Protein AF-A0A847TIM7-F1 (afdb_monomer)

Radius of gyration: 16.47 Å; Cα contacts (8 Å, |Δi|>4): 38; chains: 1; bounding box: 31×32×45 Å

pLDDT: mean 72.3, std 13.11, range [36.28, 93.0]

Foldseek 3Di:
DDDDPPPPDPPVCVVVVNPDDPVVLLVVLLVCVVVVVPVVSCVSPVCNVVVNVVVVVVVVVVVVVVVVVVVVD

Solvent-accessible surface area (backbone atoms only — not comparable to full-atom values): 4378 Å² total; per-residue (Å²): 137,82,86,59,97,78,66,81,67,88,47,61,51,64,77,69,68,46,91,78,57,81,59,62,60,49,52,51,15,39,50,31,41,76,70,70,35,52,69,60,9,47,73,72,33,73,58,23,67,57,51,49,52,53,49,51,53,49,51,52,52,51,49,50,52,51,52,54,56,61,71,74,109

Structure (mmCIF, N/CA/C/O backbone):
data_AF-A0A847TIM7-F1
#
_entry.id   AF-A0A847TIM7-F1
#
loop_
_atom_site.group_PDB
_atom_site.id
_atom_site.type_symbol
_atom_site.label_atom_id
_atom_site.label_alt_id
_atom_site.label_comp_id
_atom_site.label_asym_id
_atom_site.label_entity_id
_atom_site.label_seq_id
_atom_site.pdbx_PDB_ins_code
_atom_site.Cartn_x
_atom_site.Cartn_y
_atom_site.Cartn_z
_atom_site.occupancy
_atom_site.B_iso_or_equiv
_atom_site.auth_seq_id
_atom_site.auth_comp_id
_atom_site.auth_asym_id
_atom_site.auth_atom_id
_atom_site.pdbx_PDB_model_num
ATOM 1 N N . MET A 1 1 ? -10.339 -13.557 -17.589 1.00 42.03 1 MET A N 1
ATOM 2 C CA . MET A 1 1 ? -10.242 -12.419 -18.527 1.00 42.03 1 MET A CA 1
ATOM 3 C C . MET A 1 1 ? -8.926 -12.555 -19.286 1.00 42.03 1 MET A C 1
ATOM 5 O O . MET A 1 1 ? -7.885 -12.527 -18.647 1.00 42.03 1 MET A O 1
ATOM 9 N N . LYS A 1 2 ? -8.946 -12.812 -20.599 1.00 36.28 2 LYS A N 1
ATOM 10 C CA . LYS A 1 2 ? -7.725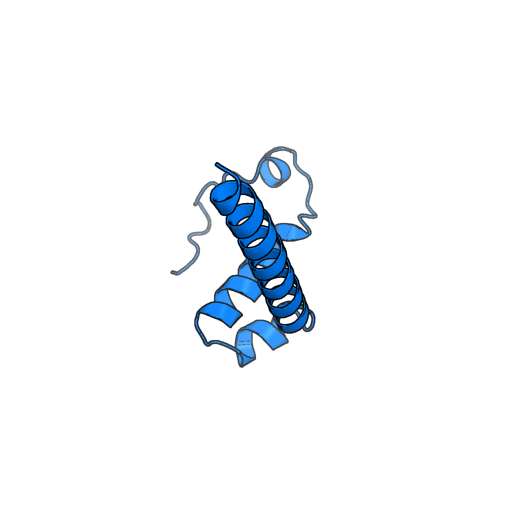 -12.813 -21.430 1.00 36.28 2 LYS A CA 1
ATOM 11 C C . LYS A 1 2 ? -7.444 -11.355 -21.813 1.00 36.28 2 LYS A C 1
ATOM 13 O O . LYS A 1 2 ? -8.379 -10.726 -22.307 1.00 36.28 2 LYS A O 1
ATOM 18 N N . PRO A 1 3 ? -6.249 -10.791 -21.573 1.00 48.78 3 PRO A N 1
ATOM 19 C CA . PRO A 1 3 ? -5.985 -9.427 -21.993 1.00 48.78 3 PRO A CA 1
ATOM 20 C C . PRO A 1 3 ? -5.810 -9.439 -23.515 1.00 48.78 3 PRO A C 1
ATOM 22 O O . PRO A 1 3 ? -4.909 -10.089 -24.044 1.00 48.78 3 PRO A O 1
ATOM 25 N N . ASP A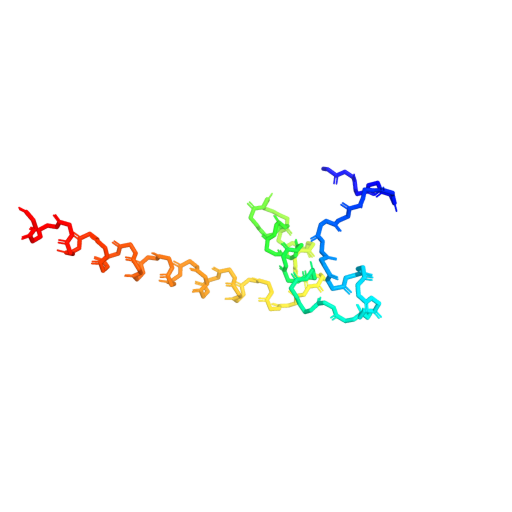 1 4 ? -6.732 -8.786 -24.216 1.00 43.72 4 ASP A N 1
ATOM 26 C CA . ASP A 1 4 ? -6.641 -8.549 -25.652 1.00 43.72 4 ASP A CA 1
ATOM 27 C C . ASP A 1 4 ? -5.510 -7.535 -25.922 1.00 43.72 4 ASP A C 1
ATOM 29 O O . ASP A 1 4 ? -5.436 -6.509 -25.238 1.00 43.72 4 ASP A O 1
ATOM 33 N N . PRO A 1 5 ? -4.609 -7.782 -26.889 1.00 55.16 5 PRO A N 1
ATOM 34 C CA . PRO A 1 5 ? -3.444 -6.931 -27.138 1.00 55.16 5 PRO A CA 1
ATOM 35 C C . PRO A 1 5 ? -3.797 -5.501 -27.589 1.00 55.16 5 PRO A C 1
ATOM 37 O O . PRO A 1 5 ? -2.900 -4.658 -27.651 1.00 55.16 5 PRO A O 1
ATOM 40 N N . LYS A 1 6 ? -5.073 -5.213 -27.892 1.00 49.84 6 LYS A N 1
ATOM 41 C CA . LYS A 1 6 ? -5.569 -3.916 -28.368 1.00 49.84 6 LYS A CA 1
ATOM 42 C C . LYS A 1 6 ? -6.584 -3.253 -27.436 1.00 49.84 6 LYS A C 1
ATOM 44 O O . LYS A 1 6 ? -7.165 -2.240 -27.819 1.00 49.84 6 LYS A O 1
ATOM 49 N N . SER A 1 7 ? -6.794 -3.749 -26.214 1.00 49.03 7 SER A N 1
ATOM 50 C CA . SER A 1 7 ? -7.548 -2.964 -25.235 1.00 49.03 7 SER A CA 1
ATOM 51 C C . SER A 1 7 ? -6.696 -1.759 -24.838 1.00 49.03 7 SER A C 1
ATOM 53 O O . SER A 1 7 ? -5.679 -1.927 -24.157 1.00 49.03 7 SER A O 1
ATOM 55 N N . GLU A 1 8 ? -7.071 -0.562 -25.295 1.00 47.78 8 GLU A N 1
ATOM 56 C CA . GLU A 1 8 ? -6.486 0.695 -24.837 1.00 47.78 8 GLU A CA 1
ATOM 57 C C . GLU A 1 8 ? -6.633 0.769 -23.318 1.00 47.78 8 GLU A C 1
ATOM 59 O O . GLU A 1 8 ? -7.675 1.143 -22.778 1.00 47.78 8 GLU A O 1
ATOM 64 N N . SER A 1 9 ? -5.594 0.355 -22.593 1.00 57.94 9 SER A N 1
ATOM 65 C CA . SER A 1 9 ? -5.554 0.590 -21.166 1.00 57.94 9 SER A CA 1
ATOM 66 C C . SER A 1 9 ? -5.562 2.105 -20.991 1.00 57.94 9 SER A C 1
ATOM 68 O O . SER A 1 9 ? -4.673 2.794 -21.492 1.00 57.94 9 SER A O 1
ATOM 70 N N . LEU A 1 10 ? -6.541 2.635 -20.249 1.00 59.75 10 LEU A N 1
ATOM 71 C CA . LEU A 1 10 ? -6.631 4.050 -19.840 1.00 59.75 10 LEU A CA 1
ATOM 72 C C . LEU A 1 10 ? -5.440 4.494 -18.958 1.00 59.75 10 LEU A C 1
ATOM 74 O O . LEU A 1 10 ? -5.488 5.498 -18.253 1.00 59.75 10 LEU A O 1
ATOM 78 N N . CYS A 1 11 ? -4.348 3.736 -18.976 1.00 67.50 11 CYS A N 1
ATOM 79 C CA . CYS A 1 11 ? -3.090 4.051 -18.354 1.00 67.50 11 CYS A CA 1
ATOM 80 C C . CYS A 1 11 ? -2.437 5.192 -19.140 1.00 67.50 11 CYS A C 1
ATOM 82 O O . CYS A 1 11 ? -1.723 4.978 -20.122 1.00 67.50 11 CYS A O 1
ATOM 84 N N . LEU A 1 12 ? -2.683 6.419 -18.678 1.00 69.56 12 LEU A N 1
ATOM 85 C CA . LEU A 1 12 ? -2.089 7.646 -19.210 1.00 69.56 12 LEU A CA 1
ATOM 86 C C . LEU A 1 12 ? -0.558 7.544 -19.336 1.00 69.56 12 LEU A C 1
ATOM 88 O O . LEU A 1 12 ? 0.003 8.077 -20.284 1.00 69.56 12 LEU A O 1
ATOM 92 N N . LEU A 1 13 ? 0.110 6.778 -18.461 1.00 68.94 13 LEU A N 1
ATOM 93 C CA . LEU A 1 13 ? 1.558 6.531 -18.519 1.00 68.94 13 LEU A CA 1
ATOM 94 C C . LEU A 1 13 ? 1.991 5.781 -19.790 1.00 68.94 13 LEU A C 1
ATOM 96 O O . LEU A 1 13 ? 3.017 6.119 -20.374 1.00 68.94 13 LEU A O 1
ATOM 100 N N . LYS A 1 14 ? 1.201 4.799 -20.250 1.00 66.31 14 LYS A N 1
ATOM 101 C CA . LYS A 1 14 ? 1.489 4.049 -21.484 1.00 66.31 14 LYS A CA 1
ATOM 102 C C . LYS A 1 14 ? 1.288 4.927 -22.720 1.00 66.31 14 LYS A C 1
ATOM 104 O O . LYS A 1 14 ? 2.036 4.804 -23.684 1.00 66.31 14 LYS A O 1
ATOM 109 N N . ARG A 1 15 ? 0.319 5.851 -22.668 1.00 68.56 15 ARG A N 1
ATOM 110 C CA . ARG A 1 15 ? 0.096 6.867 -23.713 1.00 68.56 15 ARG A CA 1
ATOM 111 C C . ARG A 1 15 ? 1.167 7.964 -23.702 1.00 68.56 15 ARG A C 1
ATOM 113 O O . ARG A 1 15 ? 1.515 8.464 -24.761 1.00 68.56 15 ARG A O 1
ATOM 120 N N . ALA A 1 16 ? 1.725 8.284 -22.535 1.00 74.50 16 ALA A N 1
ATOM 121 C CA . ALA A 1 16 ? 2.839 9.219 -22.363 1.00 74.50 16 ALA A CA 1
ATOM 122 C C . ALA A 1 16 ? 4.215 8.621 -22.729 1.00 74.50 16 ALA A C 1
ATOM 124 O O . ALA A 1 16 ? 5.233 9.283 -22.554 1.00 74.50 16 ALA A O 1
ATOM 125 N N . GLY A 1 17 ? 4.265 7.375 -23.217 1.00 68.75 17 GLY A N 1
ATOM 126 C CA . GLY A 1 17 ? 5.506 6.727 -23.647 1.00 68.75 17 GLY A CA 1
ATOM 127 C C . GLY A 1 17 ? 6.433 6.311 -22.504 1.00 68.75 17 GLY A C 1
ATOM 128 O O . GLY A 1 17 ? 7.595 6.005 -22.754 1.00 68.75 17 GLY A O 1
ATOM 129 N N . ILE A 1 18 ? 5.947 6.276 -21.257 1.00 67.50 18 ILE A N 1
ATOM 130 C CA . ILE A 1 18 ? 6.737 5.826 -20.108 1.00 67.50 18 ILE A CA 1
ATOM 131 C C . ILE A 1 18 ? 6.680 4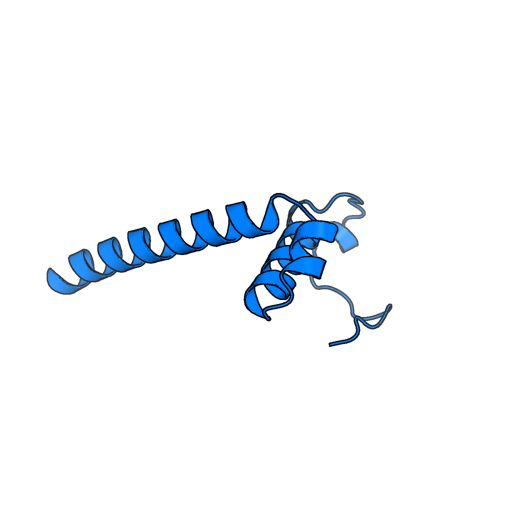.289 -20.062 1.00 67.50 18 ILE A C 1
ATOM 133 O O . ILE A 1 18 ? 5.614 3.729 -19.787 1.00 67.50 18 ILE A O 1
ATOM 137 N N . PRO A 1 19 ? 7.799 3.574 -20.305 1.00 64.94 19 PRO A N 1
ATOM 138 C CA . PRO A 1 19 ? 7.806 2.108 -20.373 1.00 64.94 19 PRO A CA 1
ATOM 139 C C . PRO A 1 19 ? 7.652 1.445 -18.997 1.00 64.94 19 PRO A C 1
ATOM 141 O O . PRO A 1 19 ? 7.367 0.254 -18.901 1.00 64.94 19 PRO A O 1
ATOM 144 N N . PHE A 1 20 ? 7.831 2.213 -17.922 1.00 61.84 20 PHE A N 1
ATOM 145 C CA . PHE A 1 20 ? 7.804 1.736 -16.549 1.00 61.84 20 PHE A CA 1
ATOM 146 C C . PHE A 1 20 ? 6.527 2.197 -15.835 1.00 61.84 20 PHE A C 1
ATOM 148 O O . PHE A 1 20 ? 6.388 3.363 -15.470 1.00 61.84 20 PHE A O 1
ATOM 155 N N . CYS A 1 21 ? 5.589 1.272 -15.611 1.00 65.94 21 CYS A N 1
ATOM 156 C CA . CYS A 1 21 ? 4.421 1.509 -14.764 1.00 65.94 21 CYS A CA 1
ATOM 157 C C . CYS A 1 21 ? 4.503 0.610 -13.520 1.00 65.94 21 CYS A C 1
ATOM 159 O O . CYS A 1 21 ? 4.155 -0.572 -13.609 1.00 65.94 21 CYS A O 1
ATOM 161 N N . PRO A 1 22 ? 4.922 1.144 -12.357 1.00 64.38 22 PRO A N 1
ATOM 162 C CA . PRO A 1 22 ? 5.112 0.336 -11.150 1.00 64.38 22 PRO A CA 1
ATOM 163 C C . PRO A 1 22 ? 3.794 -0.282 -10.656 1.00 64.38 22 PRO A C 1
ATOM 165 O O . PRO A 1 22 ? 3.785 -1.360 -10.070 1.00 64.38 22 PRO A O 1
ATOM 168 N N . GLY A 1 23 ? 2.661 0.367 -10.948 1.00 63.56 23 GLY A N 1
ATOM 169 C CA . GLY A 1 23 ? 1.329 -0.093 -10.557 1.00 63.56 23 GLY A CA 1
ATOM 170 C C . GLY A 1 23 ? 0.709 -1.147 -11.479 1.00 63.56 23 GLY A C 1
ATOM 171 O O . GLY A 1 23 ? -0.132 -1.915 -11.021 1.00 63.56 23 GLY A O 1
ATOM 172 N N . CYS A 1 24 ? 1.113 -1.233 -12.753 1.00 67.81 24 CYS A N 1
ATOM 173 C CA . CYS A 1 24 ? 0.489 -2.171 -13.692 1.00 67.81 24 CYS A CA 1
ATOM 174 C C . CYS A 1 24 ? 0.796 -3.626 -13.299 1.00 67.81 24 CYS A C 1
ATOM 176 O O . CYS A 1 24 ? -0.116 -4.444 -13.230 1.00 67.81 24 CYS A O 1
ATOM 178 N N . GLY A 1 25 ? 2.048 -3.938 -12.940 1.00 66.44 25 GLY A N 1
ATOM 179 C CA . GLY A 1 25 ? 2.438 -5.275 -12.470 1.00 66.44 25 GLY A CA 1
ATOM 180 C C . GLY A 1 25 ? 1.886 -5.620 -11.082 1.00 66.44 25 GLY A C 1
ATOM 181 O O . GLY A 1 25 ? 1.367 -6.716 -10.875 1.00 66.44 25 GLY A O 1
ATOM 182 N N . LEU A 1 26 ? 1.916 -4.662 -10.149 1.00 69.69 26 LEU A N 1
ATOM 183 C CA . LEU A 1 26 ? 1.377 -4.842 -8.796 1.00 69.69 26 LEU A CA 1
ATOM 184 C C . LEU A 1 26 ? -0.138 -5.075 -8.798 1.00 69.69 26 LEU A C 1
ATOM 186 O O . LEU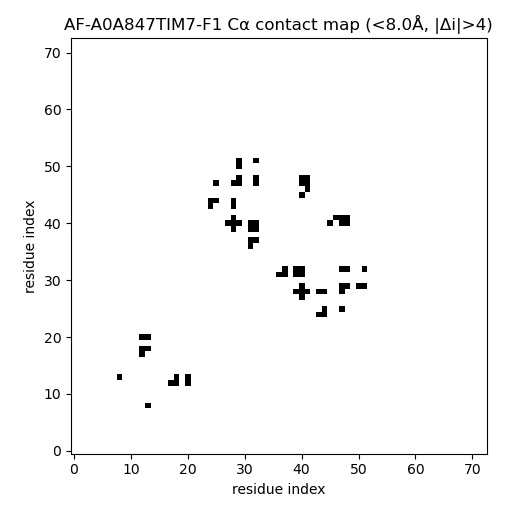 A 1 26 ? -0.620 -5.952 -8.084 1.00 69.69 26 LEU A O 1
ATOM 190 N N . GLY A 1 27 ? -0.882 -4.347 -9.636 1.00 70.81 27 GLY A N 1
ATOM 191 C CA . GLY A 1 27 ? -2.326 -4.519 -9.788 1.00 70.81 27 GLY A CA 1
ATOM 192 C C . GLY A 1 27 ? -2.707 -5.901 -10.320 1.00 70.81 27 GLY A C 1
ATOM 193 O O . GLY A 1 27 ? -3.629 -6.522 -9.797 1.00 70.81 27 GLY A O 1
ATOM 194 N N . HIS A 1 28 ? -1.959 -6.429 -11.294 1.00 69.44 28 HIS A N 1
ATOM 195 C CA . HIS A 1 28 ? -2.176 -7.792 -11.790 1.00 69.44 28 HIS A CA 1
ATOM 196 C C . HIS A 1 28 ? -1.872 -8.839 -10.714 1.00 69.44 28 HIS A C 1
ATOM 198 O O . HIS A 1 28 ? -2.643 -9.777 -10.534 1.00 69.44 28 HIS A O 1
ATOM 204 N N . GLY A 1 29 ? -0.797 -8.652 -9.947 1.00 72.81 29 GLY A N 1
ATOM 205 C CA . GLY A 1 29 ? -0.457 -9.545 -8.842 1.00 72.81 29 GLY A CA 1
ATOM 206 C C . GLY A 1 29 ? -1.507 -9.560 -7.721 1.00 72.81 29 GLY A C 1
ATOM 207 O O . GLY A 1 29 ? -1.891 -10.632 -7.256 1.00 72.81 29 GLY A O 1
ATOM 208 N N . ILE A 1 30 ? -2.048 -8.393 -7.343 1.00 75.69 30 ILE A N 1
ATOM 209 C CA . ILE A 1 30 ? -3.187 -8.281 -6.411 1.00 75.69 30 ILE A CA 1
ATOM 210 C C . ILE A 1 30 ? -4.427 -8.975 -6.989 1.00 75.69 30 ILE A C 1
ATOM 212 O O . ILE A 1 30 ? -5.105 -9.710 -6.277 1.00 75.69 30 ILE A O 1
ATOM 216 N N . HIS A 1 31 ? -4.718 -8.774 -8.277 1.00 77.19 31 HIS A N 1
ATOM 217 C CA . HIS A 1 31 ? -5.857 -9.400 -8.946 1.00 77.19 31 HIS A CA 1
ATOM 218 C C . HIS A 1 31 ? -5.771 -10.930 -8.904 1.00 77.19 31 HIS A C 1
ATOM 220 O O . HIS A 1 31 ? -6.740 -11.573 -8.502 1.00 77.19 31 HIS A O 1
ATOM 226 N N . TYR A 1 32 ? -4.614 -11.511 -9.242 1.00 75.94 32 TYR A N 1
ATOM 227 C CA . TYR A 1 32 ? -4.389 -12.956 -9.148 1.00 75.94 32 TYR A CA 1
ATOM 228 C C . TYR A 1 32 ? -4.509 -13.466 -7.712 1.00 75.94 32 TYR A C 1
ATOM 230 O O . TYR A 1 32 ? -5.143 -14.494 -7.478 1.00 75.94 32 TYR A O 1
ATOM 238 N N . PHE A 1 33 ? -3.964 -12.727 -6.745 1.00 79.31 33 PHE A N 1
ATOM 239 C CA . PHE A 1 33 ? -4.052 -13.081 -5.332 1.00 79.31 33 PHE A CA 1
ATOM 240 C C . PHE A 1 33 ? -5.505 -13.097 -4.833 1.00 79.31 33 PHE A C 1
ATOM 242 O O . PHE A 1 33 ? -5.940 -14.075 -4.232 1.00 79.31 33 PHE A O 1
ATOM 249 N N . LEU A 1 34 ? -6.287 -12.061 -5.152 1.00 78.06 34 LEU A N 1
ATOM 250 C CA . LEU A 1 34 ? -7.701 -11.962 -4.773 1.00 78.06 34 LEU A CA 1
ATOM 251 C C . LEU A 1 34 ? -8.592 -12.994 -5.482 1.00 78.06 34 LEU A C 1
ATOM 253 O O . LEU A 1 34 ? -9.605 -13.400 -4.925 1.00 78.06 34 LEU A O 1
ATOM 257 N N . HIS A 1 35 ? -8.211 -13.458 -6.676 1.00 83.69 35 HIS A N 1
ATOM 258 C CA . HIS A 1 35 ? -8.906 -14.542 -7.385 1.00 83.69 35 HIS A CA 1
ATOM 259 C C . HIS A 1 35 ? -8.510 -15.944 -6.891 1.00 83.69 35 HIS A C 1
ATOM 261 O O . HIS A 1 35 ? -8.913 -16.941 -7.487 1.00 83.69 35 HIS A O 1
ATOM 267 N N . GLY A 1 36 ? -7.711 -16.045 -5.823 1.00 78.50 36 GLY A N 1
ATOM 268 C CA . GLY A 1 36 ? -7.270 -17.323 -5.267 1.00 78.50 36 GLY A CA 1
ATOM 269 C C . GLY A 1 36 ? -6.180 -18.017 -6.092 1.00 78.50 36 GLY A C 1
ATOM 270 O O . GLY A 1 36 ? -5.908 -19.198 -5.890 1.00 78.50 36 GLY A O 1
ATOM 271 N N . GLN A 1 37 ? -5.529 -17.302 -7.013 1.00 78.38 37 GLN A N 1
ATOM 272 C CA . GLN A 1 37 ? -4.411 -17.802 -7.816 1.00 78.38 37 GLN A CA 1
ATOM 273 C C . GLN A 1 37 ? -3.074 -17.462 -7.144 1.00 78.38 37 GLN A C 1
ATOM 275 O O . GLN A 1 37 ? -2.224 -16.763 -7.697 1.00 78.38 37 GLN A O 1
ATOM 280 N N . TRP A 1 38 ? -2.888 -17.971 -5.926 1.00 71.00 38 TRP A N 1
ATOM 281 C CA . TRP A 1 38 ? -1.734 -17.695 -5.060 1.00 71.00 38 TRP A CA 1
ATOM 282 C C . TRP A 1 38 ? -0.391 -18.021 -5.733 1.00 71.00 38 TRP A C 1
ATOM 284 O O . TRP A 1 38 ? 0.542 -17.225 -5.659 1.00 71.00 38 TRP A O 1
ATOM 294 N N . ASN A 1 39 ? -0.315 -19.140 -6.463 1.00 70.69 39 ASN A N 1
ATOM 295 C CA . ASN A 1 39 ? 0.892 -19.540 -7.197 1.00 70.69 39 ASN A CA 1
ATOM 296 C C . ASN A 1 39 ? 1.255 -18.543 -8.309 1.00 70.69 39 ASN A C 1
ATOM 298 O O . ASN A 1 39 ? 2.418 -18.170 -8.442 1.00 70.69 39 ASN A O 1
ATOM 302 N N . ALA A 1 40 ? 0.267 -18.072 -9.076 1.00 67.25 40 ALA A N 1
ATOM 303 C CA . ALA A 1 40 ? 0.490 -17.082 -10.129 1.00 67.25 40 ALA A CA 1
ATOM 304 C C . ALA A 1 40 ? 0.873 -15.714 -9.538 1.00 67.25 40 ALA A C 1
ATOM 306 O O . ALA A 1 40 ? 1.765 -15.046 -10.053 1.00 67.25 40 ALA A O 1
ATOM 307 N N . ALA A 1 41 ? 0.257 -15.322 -8.418 1.00 63.59 41 ALA A N 1
ATOM 308 C CA . ALA A 1 41 ? 0.579 -14.079 -7.720 1.00 63.59 41 ALA A CA 1
ATOM 309 C C . ALA A 1 41 ? 2.038 -14.047 -7.229 1.00 63.59 41 ALA A C 1
ATOM 311 O O . ALA A 1 41 ? 2.734 -13.061 -7.459 1.00 63.59 41 ALA A O 1
ATOM 312 N N . ILE A 1 42 ? 2.520 -15.137 -6.620 1.00 68.56 42 ILE A N 1
ATOM 313 C CA . ILE A 1 42 ? 3.902 -15.247 -6.124 1.00 68.56 42 ILE A CA 1
ATOM 314 C C . ILE A 1 42 ? 4.909 -15.316 -7.283 1.00 68.56 42 ILE A C 1
ATOM 316 O O . ILE A 1 42 ? 5.970 -14.700 -7.192 1.00 68.56 42 ILE A O 1
ATOM 320 N N . GLN A 1 43 ? 4.578 -16.005 -8.385 1.00 67.94 43 GLN A N 1
ATOM 321 C CA . GLN A 1 43 ? 5.449 -16.075 -9.568 1.00 67.94 43 GLN A CA 1
ATOM 322 C C . GLN A 1 43 ? 5.568 -14.745 -10.320 1.00 67.94 43 GLN A C 1
ATOM 324 O O . GLN A 1 43 ? 6.632 -14.443 -10.854 1.00 67.94 43 GLN A O 1
ATOM 329 N N . HIS A 1 44 ? 4.505 -13.939 -10.358 1.00 65.56 44 HIS A N 1
ATOM 330 C CA . HIS A 1 44 ? 4.561 -12.614 -10.973 1.00 65.56 44 HIS A CA 1
ATOM 331 C C . HIS A 1 44 ? 5.284 -11.595 -10.091 1.00 65.56 44 HIS A C 1
ATOM 333 O O . HIS A 1 44 ? 6.096 -10.814 -10.592 1.00 65.56 44 HIS A O 1
ATOM 339 N N . HIS A 1 45 ? 4.996 -11.574 -8.788 1.00 67.19 45 HIS A N 1
ATOM 340 C CA . HIS A 1 45 ? 5.679 -10.682 -7.865 1.00 67.19 45 HIS A CA 1
ATOM 341 C C . HIS A 1 45 ? 5.588 -11.196 -6.425 1.00 67.19 45 HIS A C 1
ATOM 343 O O . HIS A 1 45 ? 4.522 -11.194 -5.814 1.00 67.19 45 HIS A O 1
ATOM 349 N N . TRP A 1 46 ? 6.730 -11.547 -5.832 1.00 72.19 46 TRP A N 1
ATOM 350 C CA 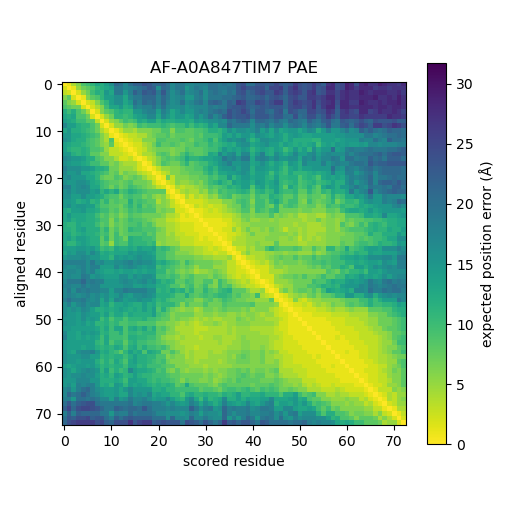. TRP A 1 46 ? 6.821 -11.979 -4.430 1.00 72.19 46 TRP A CA 1
ATOM 351 C C . TRP A 1 46 ? 6.160 -10.994 -3.444 1.00 72.19 46 TRP A C 1
ATOM 353 O O . TRP A 1 46 ? 5.608 -11.404 -2.426 1.00 72.19 46 TRP A O 1
ATOM 363 N N . LEU A 1 47 ? 6.163 -9.690 -3.751 1.00 74.56 47 LEU A N 1
ATOM 364 C CA . LEU A 1 47 ? 5.532 -8.667 -2.909 1.00 74.56 47 LEU A CA 1
ATOM 365 C C . LEU A 1 47 ? 3.997 -8.620 -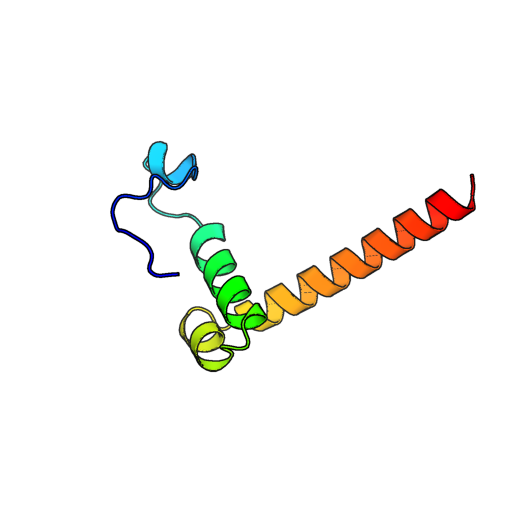3.004 1.00 74.56 47 LEU A C 1
ATOM 367 O O . LEU A 1 47 ? 3.385 -7.933 -2.190 1.00 74.56 47 LEU A O 1
ATOM 371 N N . SER A 1 48 ? 3.346 -9.310 -3.944 1.00 73.00 48 SER A N 1
ATOM 372 C CA . SER A 1 48 ? 1.880 -9.286 -4.072 1.00 73.00 48 SER A CA 1
ATOM 373 C C . SER A 1 48 ? 1.126 -9.644 -2.784 1.00 73.00 48 SER A C 1
ATOM 375 O O . SER A 1 48 ? 0.286 -8.838 -2.383 1.00 73.00 48 SER A O 1
ATOM 377 N N . PRO A 1 49 ? 1.423 -10.754 -2.078 1.00 77.12 49 PRO A N 1
ATOM 378 C CA . PRO A 1 49 ? 0.816 -11.041 -0.775 1.00 77.12 49 PRO A CA 1
ATOM 379 C C . PRO A 1 49 ? 1.022 -9.916 0.243 1.00 77.12 49 PRO A C 1
ATOM 381 O O . PRO A 1 49 ? 0.079 -9.508 0.919 1.00 77.12 49 PRO A O 1
ATOM 384 N N . LEU A 1 50 ? 2.241 -9.379 0.328 1.00 83.31 50 LEU A N 1
ATOM 385 C CA . LEU A 1 50 ? 2.578 -8.319 1.276 1.00 83.31 50 LEU A CA 1
ATOM 386 C C . LEU A 1 50 ? 1.765 -7.046 1.005 1.00 83.31 50 LEU A C 1
ATOM 388 O O . LEU A 1 50 ? 1.206 -6.450 1.924 1.00 83.31 50 LEU A O 1
ATOM 392 N N . VAL A 1 51 ? 1.656 -6.654 -0.264 1.00 84.75 51 VAL A N 1
ATOM 393 C CA . VAL A 1 51 ? 0.897 -5.474 -0.687 1.00 84.75 51 VAL A CA 1
ATOM 394 C C . VAL A 1 51 ? -0.590 -5.648 -0.394 1.00 84.75 51 VAL A C 1
ATOM 396 O O . VAL A 1 51 ? -1.211 -4.717 0.114 1.00 84.75 51 VAL A O 1
ATOM 399 N N . VAL A 1 52 ? -1.159 -6.834 -0.632 1.00 85.12 52 VAL A N 1
ATOM 400 C CA . VAL A 1 52 ? -2.567 -7.108 -0.300 1.00 85.12 52 VAL A CA 1
ATOM 401 C C . VAL A 1 52 ? -2.816 -6.984 1.202 1.00 85.12 52 VAL A C 1
ATOM 403 O O . VAL A 1 52 ? -3.785 -6.341 1.602 1.00 85.12 52 VAL A O 1
ATOM 406 N N . VAL A 1 53 ? -1.928 -7.528 2.041 1.00 88.25 53 VAL A N 1
ATOM 407 C CA . VAL A 1 53 ? -2.043 -7.429 3.506 1.00 88.25 53 VAL A CA 1
ATOM 408 C C . VAL A 1 53 ? -1.996 -5.972 3.973 1.00 88.25 53 VAL A C 1
ATOM 410 O O . VAL A 1 53 ? -2.842 -5.548 4.762 1.00 88.25 53 VAL A O 1
ATOM 413 N N . VAL A 1 54 ? -1.047 -5.179 3.465 1.00 89.44 54 VAL A N 1
ATOM 414 C CA . VAL A 1 54 ? -0.911 -3.759 3.830 1.00 89.44 54 VAL A CA 1
ATO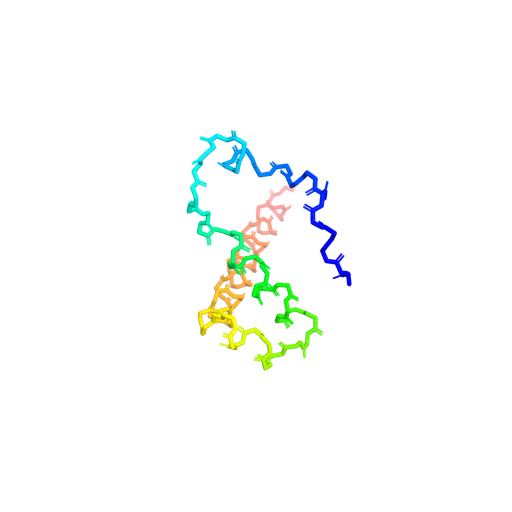M 415 C C . VAL A 1 54 ? -2.118 -2.943 3.367 1.00 89.44 54 VAL A C 1
ATOM 417 O O . VAL A 1 54 ? -2.611 -2.100 4.122 1.00 89.44 54 VAL A O 1
ATOM 420 N N . LEU A 1 55 ? -2.617 -3.196 2.154 1.00 88.56 55 LEU A N 1
ATOM 421 C CA . LEU A 1 55 ? -3.814 -2.534 1.638 1.00 88.56 55 LEU A CA 1
ATOM 422 C C . LEU A 1 55 ? -5.035 -2.865 2.495 1.00 88.56 55 LEU A C 1
ATOM 424 O O . LEU A 1 55 ? -5.740 -1.949 2.908 1.00 88.56 55 LEU A O 1
ATOM 428 N N . LEU A 1 56 ? -5.236 -4.137 2.846 1.00 89.25 56 LEU A N 1
ATOM 429 C CA . LEU A 1 56 ? -6.350 -4.553 3.695 1.00 89.25 56 LEU A CA 1
ATOM 430 C C . LEU A 1 56 ? -6.274 -3.900 5.082 1.00 89.25 56 LEU A C 1
ATOM 432 O O . LEU A 1 56 ? -7.270 -3.373 5.578 1.00 89.25 56 LEU A O 1
ATOM 436 N N . TYR A 1 57 ? -5.082 -3.863 5.682 1.00 92.56 57 TYR A N 1
ATOM 437 C CA . TYR A 1 57 ? -4.854 -3.188 6.958 1.00 92.56 57 TYR A CA 1
ATOM 438 C C . TYR A 1 57 ? -5.210 -1.697 6.892 1.00 92.56 57 TYR A C 1
ATOM 440 O O . TYR A 1 57 ? -5.907 -1.181 7.769 1.00 92.56 57 TYR A O 1
ATOM 448 N N . ARG A 1 58 ? -4.778 -1.003 5.832 1.00 90.88 58 ARG A N 1
ATOM 449 C CA . ARG A 1 58 ? -5.100 0.412 5.601 1.00 90.88 58 ARG A CA 1
ATOM 450 C C . ARG A 1 58 ? -6.595 0.635 5.398 1.00 90.88 58 ARG A C 1
ATOM 452 O O . ARG A 1 58 ? -7.135 1.569 5.985 1.00 90.88 58 ARG A O 1
ATOM 459 N N . THR A 1 59 ? -7.267 -0.219 4.630 1.00 91.56 59 THR A N 1
ATOM 460 C CA . THR A 1 59 ? -8.719 -0.139 4.432 1.00 91.56 59 THR A CA 1
ATOM 461 C C . THR A 1 59 ? -9.464 -0.302 5.753 1.00 91.56 59 THR A C 1
ATOM 463 O O . THR A 1 59 ? -10.368 0.477 6.027 1.00 91.56 59 THR A O 1
ATOM 466 N N . ILE A 1 60 ? -9.058 -1.242 6.614 1.00 93.00 60 ILE A N 1
ATOM 467 C CA . ILE A 1 60 ? -9.667 -1.421 7.942 1.00 93.00 60 ILE A CA 1
ATOM 468 C C . ILE A 1 60 ? -9.398 -0.207 8.840 1.00 93.00 60 ILE A C 1
ATOM 470 O O . ILE A 1 60 ? -10.300 0.234 9.547 1.00 93.00 60 ILE A O 1
ATOM 474 N N . GLN A 1 61 ? -8.183 0.347 8.819 1.00 92.56 61 GLN A N 1
ATOM 475 C CA . GLN A 1 61 ? -7.844 1.559 9.572 1.00 92.56 61 GLN A CA 1
ATOM 476 C C . GLN A 1 61 ? -8.722 2.747 9.161 1.00 92.56 61 GLN A C 1
ATOM 478 O O . GLN A 1 61 ? -9.328 3.378 10.022 1.00 92.56 61 GLN A O 1
ATOM 483 N N . LEU A 1 62 ? -8.840 3.010 7.858 1.00 91.31 62 LEU A N 1
ATOM 484 C CA . LEU A 1 62 ? -9.688 4.076 7.321 1.00 91.31 62 LEU A CA 1
ATOM 485 C C . LEU A 1 62 ? -11.167 3.822 7.614 1.00 91.31 62 LEU A C 1
ATOM 487 O O . LEU A 1 62 ? -11.852 4.729 8.069 1.00 91.31 62 LEU A O 1
ATOM 491 N N . ALA A 1 63 ? -11.642 2.585 7.446 1.00 91.38 63 ALA A N 1
ATOM 492 C CA . ALA A 1 63 ? -13.015 2.220 7.775 1.00 91.38 63 ALA A CA 1
ATOM 493 C C . ALA A 1 63 ? -13.316 2.462 9.257 1.00 91.38 63 ALA A C 1
ATOM 495 O O . ALA A 1 63 ? -14.360 3.015 9.574 1.00 91.38 63 ALA A O 1
ATOM 496 N N . ARG A 1 64 ? -12.399 2.114 10.171 1.00 88.88 64 ARG A N 1
ATOM 497 C CA . ARG A 1 64 ? -12.552 2.404 11.605 1.00 88.88 64 ARG A CA 1
ATOM 498 C C . ARG A 1 64 ? -12.588 3.902 11.883 1.00 88.88 64 ARG A C 1
ATOM 500 O O . ARG A 1 64 ? -13.460 4.325 12.629 1.00 88.88 64 ARG A O 1
ATOM 507 N N . LEU A 1 65 ? -11.690 4.676 11.269 1.00 88.69 65 LEU A N 1
A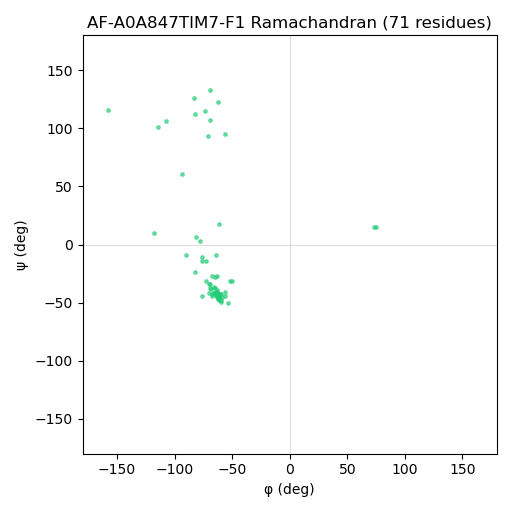TOM 508 C CA . LEU A 1 65 ? -11.652 6.135 11.405 1.00 88.69 65 LEU A CA 1
ATOM 509 C C . LEU A 1 65 ? -12.949 6.779 10.900 1.00 88.69 65 LEU A C 1
ATOM 511 O O . LEU A 1 65 ? -13.562 7.560 11.619 1.00 88.69 65 LEU A O 1
ATOM 515 N N . GLN A 1 66 ? -13.425 6.392 9.714 1.00 88.00 66 GLN A N 1
ATOM 516 C CA . GLN A 1 66 ? -14.703 6.867 9.181 1.00 88.00 66 GLN A CA 1
ATOM 517 C C . GLN A 1 66 ? -15.890 6.411 10.030 1.00 88.00 66 GLN A C 1
ATOM 519 O O . GLN A 1 66 ? -16.809 7.192 10.227 1.00 88.00 66 GLN A O 1
ATOM 524 N N . TYR A 1 67 ? -15.885 5.190 10.574 1.00 85.56 67 TYR A N 1
ATOM 525 C CA . TYR A 1 67 ? -16.944 4.734 11.479 1.00 85.56 67 TYR A CA 1
ATOM 526 C C . TYR A 1 67 ? -16.967 5.509 12.795 1.00 85.56 67 TYR A C 1
ATOM 528 O O . TYR A 1 67 ? -18.049 5.736 13.329 1.00 85.56 67 TYR A O 1
ATOM 536 N N . THR A 1 68 ? -15.808 5.889 13.342 1.00 78.75 68 THR A N 1
ATOM 537 C CA . THR A 1 68 ? -15.757 6.737 14.538 1.00 78.75 68 THR A CA 1
ATOM 538 C C . THR A 1 68 ? -16.262 8.138 14.239 1.00 78.75 68 THR A C 1
ATOM 540 O O . THR A 1 68 ? -17.073 8.631 15.011 1.00 78.75 68 THR A O 1
ATOM 543 N N . ASP A 1 69 ? -15.868 8.718 13.103 1.00 77.06 69 ASP A N 1
ATOM 544 C CA . ASP A 1 69 ? -16.320 10.041 12.652 1.00 77.06 69 ASP A CA 1
ATOM 545 C C . ASP A 1 69 ? -17.845 10.059 12.434 1.00 77.06 69 ASP A C 1
ATOM 54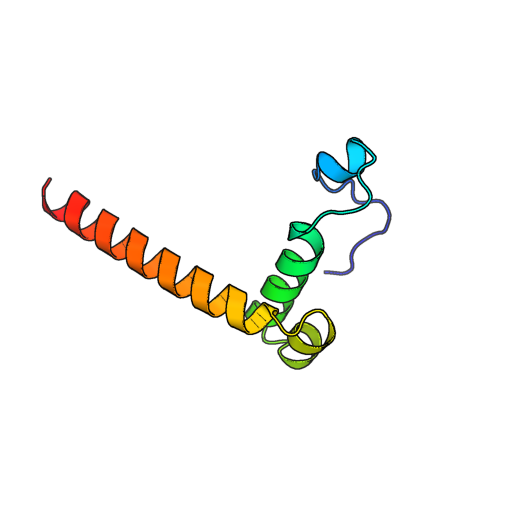7 O O . ASP A 1 69 ? -18.556 10.890 12.990 1.00 77.06 69 ASP A O 1
ATOM 551 N N . LEU A 1 70 ? -18.381 9.044 11.742 1.00 78.12 70 LEU A N 1
ATOM 552 C CA . LEU A 1 70 ? -19.817 8.901 11.487 1.00 78.12 70 LEU A CA 1
ATOM 553 C C . LEU A 1 70 ? -20.637 8.679 12.770 1.00 78.12 70 LEU A C 1
ATOM 555 O O . LEU A 1 70 ? -21.807 9.033 12.806 1.00 78.12 70 LEU A O 1
ATOM 559 N N . LYS A 1 71 ? -20.046 8.083 13.817 1.00 70.62 71 LYS A N 1
ATOM 560 C CA . LYS A 1 71 ? -20.693 7.910 15.131 1.00 70.62 71 LYS A CA 1
ATOM 561 C C . LYS A 1 71 ? -20.737 9.196 15.962 1.00 70.62 71 LYS A C 1
ATOM 563 O O . LYS A 1 71 ? -21.398 9.190 16.998 1.00 70.62 71 LYS A O 1
ATOM 568 N N . GLN A 1 72 ? -19.977 10.226 15.585 1.00 67.88 72 GLN A N 1
ATOM 569 C CA . GLN A 1 72 ? -19.984 11.527 16.259 1.00 67.88 72 GLN A CA 1
ATOM 570 C C . GLN A 1 72 ? -21.007 12.508 15.666 1.00 67.88 72 GLN A C 1
ATOM 572 O O . GLN A 1 72 ? -21.218 13.562 16.268 1.00 67.88 72 GLN A O 1
ATOM 577 N N . LEU A 1 73 ? -21.627 12.166 14.527 1.00 57.25 73 LEU A N 1
ATOM 578 C CA . LEU A 1 73 ? -22.813 12.836 13.980 1.00 57.25 73 LEU A CA 1
ATOM 579 C C . LEU A 1 73 ? -24.093 12.322 14.654 1.00 57.25 73 LEU A C 1
ATOM 581 O O . LEU A 1 73 ? -24.993 13.159 14.883 1.00 57.25 73 LEU A O 1
#

Sequence (73 aa):
MKPDPKSESLCLLKRAGIPFCPGCGLGHGIHYFLHGQWNAAIQHHWLSPLVVVVLLYRTIQLARLQYTDLKQL

Mean predicted aligned error: 11.08 Å

Secondary structure (DSSP, 8-state):
----TT-----HHHHTT-S--HHHHHHHHHHHHHTT-HHHHHHH-TTHHHHHHHHHHHHHHHHHHHHHHHTT-